Protein AF-A0A832N256-F1 (afdb_monomer_lite)

Structure (mmCIF, N/CA/C/O backbone):
data_AF-A0A832N256-F1
#
_entry.id   AF-A0A832N256-F1
#
loop_
_atom_site.group_PDB
_atom_site.id
_atom_site.type_symbol
_atom_site.label_atom_id
_atom_site.label_alt_id
_atom_site.label_comp_id
_atom_site.label_asym_id
_atom_site.label_entity_id
_atom_site.label_seq_id
_atom_site.pdbx_PDB_ins_code
_atom_site.Cartn_x
_atom_site.Cartn_y
_atom_site.Cartn_z
_atom_site.occupancy
_atom_site.B_iso_or_equiv
_atom_site.auth_seq_id
_atom_site.auth_comp_id
_atom_site.auth_asym_id
_atom_site.auth_atom_id
_atom_site.pdbx_PDB_model_num
ATOM 1 N N . LEU A 1 1 ? -4.367 -12.898 4.429 1.00 58.94 1 LEU A N 1
ATOM 2 C CA . LEU A 1 1 ? -5.117 -12.445 3.245 1.00 58.94 1 LEU A CA 1
ATOM 3 C C . LEU A 1 1 ? -6.438 -13.194 3.062 1.00 58.94 1 LEU A C 1
ATOM 5 O O . LEU A 1 1 ? -7.450 -12.625 3.429 1.00 58.94 1 LEU A O 1
ATOM 9 N N . ARG A 1 2 ? -6.464 -14.474 2.648 1.00 55.56 2 ARG A N 1
ATOM 10 C CA . ARG A 1 2 ? -7.731 -15.219 2.417 1.00 55.56 2 ARG A CA 1
ATOM 11 C C . ARG A 1 2 ? -8.714 -15.233 3.602 1.00 55.56 2 ARG A C 1
ATOM 13 O O . ARG A 1 2 ? -9.911 -15.069 3.404 1.00 55.56 2 ARG A O 1
ATOM 20 N N . GLY A 1 3 ? -8.218 -15.385 4.834 1.00 57.72 3 GLY A N 1
ATOM 21 C CA . GLY A 1 3 ? -9.061 -15.317 6.040 1.00 57.72 3 GLY A CA 1
ATOM 22 C C . GLY A 1 3 ? -9.591 -13.910 6.347 1.00 57.72 3 GLY A C 1
ATOM 23 O O . GLY A 1 3 ? -10.731 -13.764 6.777 1.00 57.72 3 GLY A O 1
ATOM 24 N N . ASP A 1 4 ? -8.798 -12.876 6.056 1.00 60.56 4 ASP A N 1
ATOM 25 C CA . ASP A 1 4 ? -9.188 -11.476 6.265 1.00 60.56 4 ASP A CA 1
ATOM 26 C C . ASP A 1 4 ? -10.190 -11.026 5.182 1.00 60.56 4 ASP A C 1
ATOM 28 O O . ASP A 1 4 ? -11.159 -10.337 5.480 1.00 60.56 4 ASP A O 1
ATOM 32 N N . MET A 1 5 ? -10.033 -11.502 3.942 1.00 63.38 5 MET A N 1
ATOM 33 C CA . MET A 1 5 ? -10.989 -11.283 2.850 1.00 63.38 5 MET A CA 1
ATOM 34 C C . MET A 1 5 ? -12.355 -11.908 3.146 1.00 63.38 5 MET A C 1
ATOM 36 O O . MET A 1 5 ? -13.379 -11.251 2.970 1.00 63.38 5 MET A O 1
ATOM 40 N N . ALA A 1 6 ? -12.380 -13.138 3.673 1.00 61.19 6 ALA A N 1
ATOM 41 C CA . ALA A 1 6 ? -13.617 -13.783 4.110 1.00 61.19 6 ALA A CA 1
ATOM 42 C C . ALA A 1 6 ? -14.296 -13.005 5.253 1.00 61.19 6 ALA A C 1
ATOM 44 O O . ALA A 1 6 ? -15.515 -12.830 5.242 1.00 61.19 6 ALA A O 1
ATOM 45 N N . ALA A 1 7 ? -13.511 -12.480 6.200 1.00 63.00 7 ALA A N 1
ATOM 46 C CA . ALA A 1 7 ? -14.014 -11.648 7.293 1.00 63.00 7 ALA A CA 1
ATOM 47 C C . ALA A 1 7 ? -14.559 -10.286 6.818 1.00 63.00 7 ALA A C 1
ATOM 49 O O . ALA A 1 7 ? -15.462 -9.739 7.451 1.00 63.00 7 ALA A O 1
ATOM 50 N N . LEU A 1 8 ? -14.045 -9.760 5.702 1.00 62.19 8 LEU A N 1
ATOM 51 C CA . LEU A 1 8 ? -14.457 -8.489 5.095 1.00 62.19 8 LEU A CA 1
ATOM 52 C C . LEU A 1 8 ? -15.470 -8.651 3.947 1.00 62.19 8 LEU A C 1
ATOM 54 O O . LEU A 1 8 ? -15.816 -7.666 3.302 1.00 62.19 8 LEU A O 1
ATOM 58 N N . ARG A 1 9 ? -15.960 -9.874 3.686 1.00 59.38 9 ARG A N 1
ATOM 59 C CA . ARG A 1 9 ? -16.857 -10.214 2.556 1.00 59.38 9 ARG A CA 1
ATOM 60 C C . ARG A 1 9 ? -16.300 -9.843 1.173 1.00 59.38 9 ARG A C 1
ATOM 62 O O . ARG A 1 9 ? -17.052 -9.722 0.207 1.00 59.38 9 ARG A O 1
ATOM 69 N N . ILE A 1 10 ? -14.985 -9.704 1.060 1.00 59.88 10 ILE A N 1
ATOM 70 C CA . ILE A 1 10 ? -14.308 -9.423 -0.203 1.00 59.88 10 ILE A CA 1
ATOM 71 C C . ILE A 1 10 ? -14.165 -10.754 -0.938 1.00 59.88 10 ILE A C 1
ATOM 73 O O . ILE A 1 10 ? -13.579 -11.705 -0.421 1.00 59.88 10 ILE A O 1
ATOM 77 N N . SER A 1 11 ? -14.734 -10.834 -2.137 1.00 53.34 11 SER A N 1
ATOM 78 C CA . SER A 1 11 ? -14.681 -12.023 -2.987 1.00 53.34 11 SER A CA 1
ATOM 79 C C . SER A 1 11 ? -13.925 -11.723 -4.274 1.00 53.34 11 SER A C 1
ATOM 81 O O . SER A 1 11 ? -13.943 -10.603 -4.785 1.00 53.34 11 SER A O 1
ATOM 83 N N . ARG A 1 12 ? -13.212 -12.735 -4.773 1.00 55.62 12 ARG A N 1
ATOM 84 C CA . ARG A 1 12 ? -12.383 -12.625 -5.972 1.00 55.62 12 ARG A CA 1
ATOM 85 C C . ARG A 1 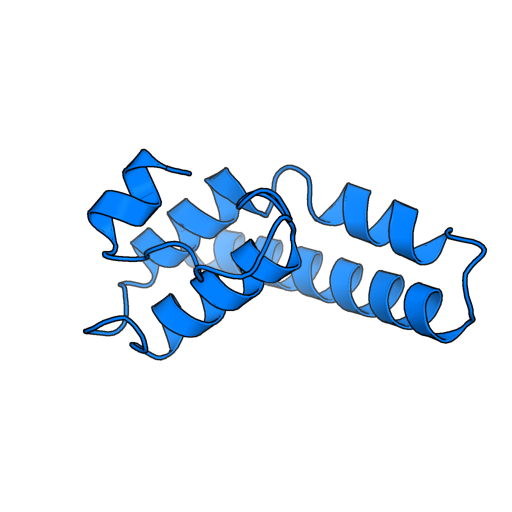12 ? -13.235 -12.236 -7.179 1.00 55.62 12 ARG A C 1
ATOM 87 O O . ARG A 1 12 ? -14.285 -12.833 -7.417 1.00 55.62 12 ARG A O 1
ATOM 94 N N . ALA A 1 13 ? -12.745 -11.298 -7.986 1.00 53.69 13 ALA A N 1
ATOM 95 C CA . ALA A 1 13 ? -13.330 -11.048 -9.295 1.00 53.69 13 ALA A CA 1
ATOM 96 C C . ALA A 1 13 ? -13.115 -12.288 -10.193 1.00 53.69 13 ALA A C 1
ATOM 98 O O . ALA A 1 13 ? -11.976 -12.743 -10.327 1.00 53.69 13 ALA A O 1
ATOM 99 N N . PRO A 1 14 ? -14.166 -12.841 -10.828 1.00 49.59 14 PRO A N 1
ATOM 100 C CA . PRO A 1 14 ? -14.092 -14.128 -11.529 1.00 49.59 14 PRO A CA 1
ATOM 101 C C . PRO A 1 14 ? -13.114 -14.163 -12.720 1.00 49.59 14 PRO A C 1
ATOM 103 O O . PRO A 1 14 ? -12.730 -15.248 -13.142 1.00 49.59 14 PRO A O 1
ATOM 106 N N . ASN A 1 15 ? -12.670 -13.004 -13.222 1.00 49.72 15 ASN A N 1
ATOM 107 C CA . ASN A 1 15 ? -11.811 -12.870 -14.407 1.00 49.72 15 ASN A CA 1
ATOM 108 C C . ASN A 1 15 ? -10.384 -12.355 -14.123 1.00 49.72 15 ASN A C 1
ATOM 110 O O . ASN A 1 15 ? -9.674 -12.013 -15.066 1.00 49.72 15 ASN A O 1
ATOM 114 N N . VAL A 1 16 ? -9.941 -12.281 -12.862 1.00 49.34 16 VAL A N 1
ATOM 115 C CA . VAL A 1 16 ? -8.580 -11.816 -12.525 1.00 49.34 16 VAL A CA 1
ATOM 116 C C . VAL A 1 16 ? -7.706 -13.006 -12.130 1.00 49.34 16 VAL A C 1
ATOM 118 O O . VAL A 1 16 ? -7.882 -13.599 -11.065 1.00 49.34 16 VAL A O 1
ATOM 121 N N . PHE A 1 17 ? -6.765 -13.363 -13.010 1.00 49.09 17 PHE A N 1
ATOM 122 C CA . PHE A 1 17 ? -5.800 -14.453 -12.805 1.00 49.09 17 PHE A CA 1
ATOM 123 C C . PHE A 1 17 ? -4.632 -14.077 -11.894 1.00 49.09 17 PHE A C 1
ATOM 125 O O . PHE A 1 17 ? -3.936 -14.972 -11.417 1.00 49.09 17 PHE A O 1
ATOM 132 N N . GLU A 1 18 ? -4.437 -12.789 -11.620 1.00 49.56 18 GLU A N 1
ATOM 133 C CA . GLU A 1 18 ? -3.408 -12.353 -10.687 1.00 49.56 18 GLU A CA 1
ATOM 134 C C . GLU A 1 18 ? -3.756 -12.796 -9.258 1.00 49.56 18 GLU A C 1
ATOM 136 O O . GLU A 1 18 ? -4.937 -12.822 -8.876 1.00 49.56 18 GLU A O 1
ATOM 141 N N . PRO A 1 19 ? -2.750 -13.224 -8.482 1.00 55.53 19 PRO A N 1
ATOM 142 C CA . PRO A 1 19 ? -2.955 -13.611 -7.101 1.00 55.53 19 PRO A CA 1
ATOM 143 C C . PRO A 1 19 ? -3.405 -12.393 -6.275 1.00 55.53 19 PRO A C 1
ATOM 145 O O . PRO A 1 19 ? -3.073 -11.245 -6.562 1.00 55.53 19 PRO A O 1
ATOM 148 N N . GLU A 1 20 ? -4.248 -12.645 -5.272 1.00 55.81 20 GLU A N 1
ATOM 149 C CA . GLU A 1 20 ? -4.905 -11.612 -4.450 1.00 55.81 20 GLU A CA 1
ATOM 150 C C . GLU A 1 20 ? -3.905 -10.744 -3.661 1.00 55.81 20 GLU A C 1
ATOM 152 O O . GLU A 1 20 ? -4.283 -9.712 -3.112 1.00 55.81 20 GLU A O 1
ATOM 157 N N . ASP A 1 21 ? -2.640 -11.165 -3.611 1.00 61.00 21 ASP A N 1
ATOM 158 C CA . ASP A 1 21 ? -1.495 -10.461 -3.039 1.00 61.00 21 ASP A CA 1
ATOM 159 C C . ASP A 1 21 ? -0.840 -9.461 -4.009 1.00 61.00 21 ASP A C 1
ATOM 161 O O . ASP A 1 21 ? 0.120 -8.799 -3.622 1.00 61.00 21 ASP A O 1
ATOM 165 N N . ASN A 1 22 ? -1.362 -9.280 -5.230 1.00 76.81 22 ASN A N 1
ATOM 166 C CA . ASN A 1 22 ? -0.922 -8.186 -6.091 1.00 76.81 22 ASN A CA 1
ATOM 167 C C . ASN A 1 22 ? -1.225 -6.835 -5.415 1.00 76.81 22 ASN A C 1
ATOM 169 O O . ASN A 1 22 ? -2.324 -6.607 -4.895 1.00 76.81 22 ASN A O 1
ATOM 173 N N . ILE A 1 23 ? -0.267 -5.908 -5.483 1.00 83.06 23 ILE A N 1
ATOM 174 C CA . ILE A 1 23 ? -0.349 -4.565 -4.907 1.00 83.06 23 ILE A CA 1
ATOM 175 C C . ILE A 1 23 ? -1.628 -3.840 -5.342 1.00 83.06 23 ILE A C 1
ATOM 177 O O . ILE A 1 23 ? -2.263 -3.178 -4.527 1.00 83.06 23 ILE A O 1
ATOM 181 N N . ALA A 1 24 ? -2.059 -4.017 -6.597 1.00 83.75 24 ALA A N 1
ATOM 182 C CA . ALA A 1 24 ? -3.260 -3.377 -7.125 1.00 83.75 24 ALA A CA 1
ATOM 183 C C . ALA A 1 24 ? -4.523 -3.863 -6.400 1.00 83.75 24 ALA A C 1
ATOM 185 O O . ALA A 1 24 ? -5.383 -3.062 -6.038 1.00 83.75 24 ALA A O 1
ATOM 186 N N . SER A 1 25 ? -4.602 -5.168 -6.124 1.00 83.88 25 SER A N 1
ATOM 187 C CA . SER A 1 25 ? -5.717 -5.754 -5.379 1.00 83.88 25 SER A CA 1
ATOM 188 C C . SER A 1 25 ? -5.728 -5.265 -3.933 1.00 83.88 25 SER A C 1
ATOM 190 O O . SER A 1 25 ? -6.784 -4.914 -3.417 1.00 83.88 25 SER A O 1
ATOM 192 N N . LEU A 1 26 ? -4.566 -5.179 -3.283 1.00 87.31 26 LEU A N 1
ATOM 193 C CA . LEU A 1 26 ? -4.476 -4.687 -1.906 1.00 87.31 26 LEU A CA 1
ATOM 194 C C . LEU A 1 26 ? -4.848 -3.207 -1.772 1.00 87.31 26 LEU A C 1
ATOM 196 O O . LEU A 1 26 ? -5.535 -2.838 -0.818 1.00 87.31 26 LEU A O 1
ATOM 200 N N . LEU A 1 27 ? -4.430 -2.369 -2.725 1.00 88.56 27 LEU A N 1
ATOM 201 C CA . LEU A 1 27 ? -4.798 -0.954 -2.757 1.00 88.56 27 LEU A CA 1
ATOM 202 C C . LEU A 1 27 ? -6.299 -0.768 -3.022 1.00 88.56 27 LEU A C 1
ATOM 204 O O . LEU A 1 27 ? -6.933 0.046 -2.354 1.00 88.56 27 LEU A O 1
ATOM 208 N N . GLU A 1 28 ? -6.896 -1.567 -3.910 1.00 87.31 28 GLU A N 1
ATOM 209 C CA . GLU A 1 28 ? -8.348 -1.556 -4.139 1.00 87.31 28 GLU A CA 1
ATOM 210 C C . GLU A 1 28 ? -9.121 -2.019 -2.893 1.00 87.31 28 GLU A C 1
ATOM 212 O O . GLU A 1 28 ? -10.137 -1.425 -2.527 1.00 87.31 28 GLU A O 1
ATOM 217 N N . MET A 1 29 ? -8.631 -3.046 -2.189 1.00 87.75 29 MET A N 1
ATOM 218 C CA . MET A 1 29 ? -9.231 -3.485 -0.926 1.00 87.75 29 MET A CA 1
ATOM 219 C C . MET A 1 29 ? -9.174 -2.378 0.133 1.00 87.75 29 MET A C 1
ATOM 221 O O . MET A 1 29 ? -10.184 -2.121 0.785 1.00 87.75 29 MET A O 1
ATOM 225 N N . MET A 1 30 ? -8.039 -1.685 0.275 1.00 89.31 30 MET A N 1
ATOM 226 C CA . MET A 1 30 ? -7.914 -0.511 1.151 1.00 89.31 30 MET A CA 1
ATOM 227 C C . MET A 1 30 ? -8.909 0.585 0.780 1.00 89.31 30 MET A C 1
ATOM 229 O O . MET A 1 30 ? -9.654 1.048 1.642 1.00 89.31 30 MET A O 1
ATOM 233 N N . ALA A 1 31 ? -8.982 0.952 -0.501 1.00 89.25 31 ALA A N 1
ATOM 234 C CA . ALA A 1 31 ? -9.919 1.959 -0.981 1.00 89.25 31 ALA A CA 1
ATOM 235 C C . ALA A 1 31 ? -11.373 1.572 -0.668 1.00 89.25 31 ALA A C 1
ATOM 237 O O . ALA A 1 31 ? -12.147 2.394 -0.173 1.00 89.25 31 ALA A O 1
ATOM 238 N N . GLY A 1 32 ? -11.745 0.308 -0.883 1.00 88.62 32 GLY A N 1
ATOM 239 C CA . GLY A 1 32 ? -13.079 -0.191 -0.562 1.00 88.62 32 GLY A CA 1
ATOM 240 C C . GLY A 1 32 ? -13.378 -0.240 0.941 1.00 88.62 32 GLY A C 1
ATOM 241 O O . GLY A 1 32 ? -14.507 0.044 1.337 1.00 88.62 32 GLY A O 1
ATOM 242 N N . MET A 1 33 ? -12.386 -0.531 1.788 1.00 88.88 33 MET A N 1
ATOM 243 C CA . MET A 1 33 ? -12.527 -0.471 3.251 1.00 88.88 33 MET A CA 1
ATOM 244 C C . MET A 1 33 ? -12.717 0.960 3.764 1.00 88.88 33 MET A C 1
ATOM 246 O O . MET A 1 33 ? -13.536 1.175 4.656 1.00 88.88 33 MET A O 1
ATOM 250 N N . ILE A 1 34 ? -11.992 1.926 3.192 1.00 88.75 34 ILE A N 1
ATOM 251 C CA . ILE A 1 34 ? -12.080 3.350 3.549 1.00 88.75 34 ILE A CA 1
ATOM 252 C C . ILE A 1 34 ? -13.428 3.935 3.118 1.00 88.75 34 ILE A C 1
ATOM 254 O O . ILE A 1 34 ? -14.081 4.639 3.883 1.00 88.75 34 ILE A O 1
ATOM 258 N N . THR A 1 35 ? -13.857 3.634 1.892 1.00 90.31 35 THR A N 1
ATOM 259 C CA . THR A 1 35 ? -15.073 4.208 1.292 1.00 90.31 35 THR A CA 1
ATOM 260 C C . THR A 1 35 ? -16.363 3.481 1.677 1.00 90.31 35 THR A C 1
ATOM 262 O O . THR A 1 35 ? -17.445 3.977 1.374 1.00 90.31 35 THR A O 1
ATOM 265 N N . GLY A 1 36 ? -16.276 2.310 2.320 1.00 87.00 36 GLY A N 1
ATOM 266 C CA . GLY A 1 36 ? -17.440 1.467 2.613 1.00 87.00 36 GLY A CA 1
ATOM 267 C C . GLY A 1 36 ? -17.981 0.722 1.387 1.00 87.00 36 GLY A C 1
ATOM 268 O O . GLY A 1 36 ? -19.119 0.272 1.372 1.00 87.00 36 GLY A O 1
ATOM 269 N N . ARG A 1 37 ? -17.189 0.530 0.326 1.00 84.62 37 ARG A N 1
ATOM 270 C CA . ARG A 1 37 ? -17.656 -0.172 -0.887 1.00 84.62 37 ARG A CA 1
ATOM 271 C C . ARG A 1 37 ? -18.084 -1.626 -0.624 1.00 84.62 37 ARG A C 1
ATOM 273 O O . ARG A 1 37 ? -18.890 -2.172 -1.372 1.00 84.62 37 ARG A O 1
ATOM 280 N N . PHE A 1 38 ? -17.560 -2.252 0.431 1.00 76.81 38 PHE A N 1
ATOM 281 C CA . PHE A 1 38 ? -17.879 -3.630 0.828 1.00 76.81 38 PHE A CA 1
ATOM 282 C C . PHE A 1 38 ? -18.932 -3.731 1.950 1.00 76.81 38 PHE A C 1
ATOM 284 O O . PHE A 1 38 ? -19.170 -4.822 2.471 1.00 76.81 38 PHE A O 1
ATOM 291 N N . GLY A 1 39 ? -19.567 -2.619 2.340 1.00 82.38 39 GLY A N 1
ATOM 292 C CA . GLY A 1 39 ? -20.530 -2.568 3.441 1.00 82.38 39 GLY A CA 1
ATOM 293 C C . GLY A 1 39 ? -20.471 -1.236 4.183 1.00 82.38 39 GLY A C 1
ATOM 294 O O . GLY A 1 39 ? -20.625 -0.184 3.584 1.00 82.38 39 GLY A O 1
ATOM 295 N N . GLU A 1 40 ? -20.245 -1.273 5.492 1.00 83.25 40 GLU A N 1
ATOM 296 C CA . GLU A 1 40 ? -19.944 -0.055 6.253 1.00 83.25 40 GLU A CA 1
ATOM 297 C C . GLU A 1 40 ? -18.445 0.275 6.162 1.00 83.25 40 GLU A C 1
ATOM 299 O O . GLU A 1 40 ? -17.630 -0.654 6.063 1.00 83.25 40 GLU A O 1
ATOM 304 N N . PRO A 1 41 ? -18.053 1.563 6.225 1.00 89.19 41 PRO A N 1
ATOM 305 C CA . PRO A 1 41 ? -16.653 1.950 6.354 1.00 89.19 41 PRO A CA 1
ATOM 306 C C . PRO A 1 41 ? -15.982 1.210 7.516 1.00 89.19 41 PRO A C 1
ATOM 308 O O . PRO A 1 41 ? -16.481 1.178 8.644 1.00 89.19 41 PRO A O 1
ATOM 311 N N . VAL A 1 42 ? -14.836 0.591 7.238 1.00 89.81 42 VAL A N 1
ATOM 312 C CA . VAL A 1 42 ? -14.084 -0.167 8.243 1.00 89.81 42 VAL A CA 1
ATOM 313 C C . VAL A 1 42 ? -13.454 0.810 9.236 1.00 89.81 42 VAL A C 1
ATOM 315 O O . VAL A 1 42 ? -13.018 1.889 8.849 1.00 89.81 42 VAL A O 1
ATOM 318 N N . SER A 1 43 ? -13.376 0.454 10.522 1.00 89.75 43 SER A N 1
ATOM 319 C CA . SER A 1 43 ? -12.747 1.325 11.522 1.00 89.75 43 SER A CA 1
ATOM 320 C C . SER A 1 43 ? -11.275 1.594 11.197 1.00 89.75 43 SER A C 1
ATOM 322 O O . SER A 1 43 ? -10.569 0.705 10.715 1.00 89.75 43 SER A O 1
ATOM 324 N N . LEU A 1 44 ? -10.789 2.796 11.530 1.00 87.38 44 LEU A N 1
ATOM 325 C CA . LEU A 1 44 ? -9.387 3.183 11.315 1.00 87.38 44 LEU A CA 1
ATOM 326 C C . LEU A 1 44 ? -8.409 2.152 11.887 1.00 87.38 44 LEU A C 1
ATOM 328 O O . LEU A 1 44 ? -7.462 1.772 11.216 1.00 87.38 44 LEU A O 1
ATOM 332 N N . GLN A 1 45 ? -8.688 1.611 13.076 1.00 88.19 45 GLN A N 1
ATOM 333 C CA . GLN A 1 45 ? -7.844 0.590 13.699 1.00 88.19 45 GLN A CA 1
ATOM 334 C C . GLN A 1 45 ? -7.679 -0.664 12.824 1.00 88.19 45 GLN A C 1
ATOM 336 O O . GLN A 1 45 ? -6.564 -1.148 12.647 1.00 88.19 45 GLN A O 1
ATOM 341 N N . ARG A 1 46 ? -8.764 -1.157 12.213 1.00 86.75 46 ARG A N 1
ATOM 342 C CA . ARG A 1 46 ? -8.694 -2.315 11.311 1.00 86.75 46 ARG A CA 1
ATOM 343 C C . ARG A 1 46 ? -8.060 -1.984 9.962 1.00 86.75 46 ARG A C 1
ATOM 345 O O . ARG A 1 46 ? -7.401 -2.849 9.389 1.00 86.75 46 ARG A O 1
ATOM 352 N N . GLN A 1 47 ? -8.229 -0.758 9.464 1.00 89.06 47 GLN A N 1
ATOM 353 C CA . GLN A 1 47 ? -7.511 -0.292 8.272 1.00 89.06 47 GLN A CA 1
ATOM 354 C C . GLN A 1 47 ? -5.994 -0.288 8.527 1.00 89.06 47 GLN A C 1
ATOM 356 O O . GLN A 1 47 ? -5.240 -0.856 7.738 1.00 89.06 47 GLN A O 1
ATOM 361 N N . THR A 1 48 ? -5.557 0.243 9.676 1.00 88.44 48 THR A N 1
ATOM 362 C CA . THR A 1 48 ? -4.153 0.240 10.117 1.00 88.44 48 THR A CA 1
ATOM 363 C C . THR A 1 48 ? -3.592 -1.177 10.237 1.00 88.44 48 THR A C 1
ATOM 365 O O . THR A 1 48 ? -2.496 -1.460 9.751 1.00 88.44 48 THR A O 1
ATOM 368 N N . GLU A 1 49 ? -4.334 -2.094 10.867 1.00 89.19 49 GLU A N 1
ATOM 369 C CA . GLU A 1 49 ? -3.938 -3.503 10.990 1.00 89.19 49 GLU A CA 1
ATOM 370 C C . GLU A 1 49 ? -3.772 -4.167 9.619 1.00 89.19 49 GLU A C 1
ATOM 372 O O . GLU A 1 49 ? -2.780 -4.860 9.387 1.00 89.19 49 GLU A O 1
ATOM 377 N N . PHE A 1 50 ? -4.709 -3.939 8.694 1.00 88.38 50 PHE A N 1
ATOM 378 C CA . PHE A 1 50 ? -4.622 -4.476 7.338 1.00 88.38 50 PHE A CA 1
ATOM 379 C C . PHE A 1 50 ? -3.405 -3.924 6.592 1.00 88.38 50 PHE A C 1
ATOM 381 O O . PHE A 1 50 ? -2.639 -4.702 6.020 1.00 88.38 50 PHE A O 1
ATOM 388 N N . PHE A 1 51 ? -3.199 -2.606 6.630 1.00 89.12 51 PHE A N 1
ATOM 389 C CA . PHE A 1 51 ? -2.076 -1.949 5.969 1.00 89.12 51 PHE A CA 1
ATOM 390 C C . PHE A 1 51 ? -0.733 -2.476 6.486 1.00 89.12 51 PHE A C 1
ATOM 392 O O . PHE A 1 51 ? 0.108 -2.909 5.698 1.00 89.12 51 PHE A O 1
ATOM 399 N N . ASN A 1 52 ? -0.554 -2.526 7.808 1.00 87.94 52 ASN A N 1
ATOM 400 C CA . ASN A 1 52 ? 0.687 -2.996 8.425 1.00 87.94 52 ASN A CA 1
ATOM 401 C C . ASN A 1 52 ? 0.954 -4.483 8.177 1.00 87.94 52 ASN A C 1
ATOM 403 O O . ASN A 1 52 ? 2.109 -4.894 8.083 1.00 87.94 52 ASN A O 1
ATOM 407 N N . LYS A 1 53 ? -0.100 -5.294 8.067 1.00 87.12 53 LYS A N 1
ATOM 408 C CA . LYS A 1 53 ? 0.017 -6.741 7.869 1.00 87.12 53 LYS A CA 1
ATOM 409 C C . LYS A 1 53 ? 0.241 -7.124 6.409 1.00 87.12 53 LYS A C 1
ATOM 411 O O . LYS A 1 53 ? 0.999 -8.054 6.150 1.00 87.12 53 LYS A O 1
ATOM 416 N N . HIS A 1 54 ? -0.422 -6.445 5.472 1.00 86.75 54 HIS A N 1
ATOM 417 C CA . HIS A 1 54 ? -0.492 -6.895 4.077 1.00 86.75 54 HIS A CA 1
ATOM 418 C C . HIS A 1 54 ? 0.183 -5.968 3.073 1.00 86.75 54 HIS A C 1
ATOM 420 O O . HIS A 1 54 ? 0.515 -6.453 2.001 1.00 86.75 54 HIS A O 1
ATOM 426 N N . ILE A 1 55 ? 0.416 -4.688 3.386 1.00 88.12 55 ILE A N 1
ATOM 427 C CA . ILE A 1 55 ? 0.964 -3.706 2.429 1.00 88.12 55 ILE A CA 1
ATOM 428 C C . ILE A 1 55 ? 2.350 -3.225 2.867 1.00 88.12 55 ILE A C 1
ATOM 430 O O . ILE A 1 55 ? 3.331 -3.391 2.142 1.00 88.12 55 ILE A O 1
ATOM 434 N N . ALA A 1 56 ? 2.460 -2.675 4.077 1.00 87.81 56 ALA A N 1
ATOM 435 C CA . ALA A 1 56 ? 3.684 -2.055 4.584 1.00 87.81 56 ALA A CA 1
ATOM 436 C C . ALA A 1 56 ? 4.961 -2.926 4.519 1.00 87.81 56 ALA A C 1
ATOM 438 O O . ALA A 1 56 ? 6.026 -2.350 4.268 1.00 87.81 56 ALA A O 1
ATOM 439 N N . PRO A 1 57 ? 4.918 -4.264 4.724 1.00 88.75 57 PRO A N 1
ATOM 440 C CA . PRO A 1 57 ? 6.132 -5.080 4.769 1.00 88.75 57 PRO A CA 1
ATOM 441 C C . PRO A 1 57 ? 6.894 -5.169 3.443 1.00 88.75 57 PRO A C 1
ATOM 443 O O . PRO A 1 57 ? 8.105 -5.360 3.462 1.00 88.75 57 PRO A O 1
ATOM 446 N N . TRP A 1 58 ? 6.210 -5.050 2.303 1.00 87.81 58 TRP A N 1
ATOM 447 C CA . TRP A 1 58 ? 6.810 -5.341 0.996 1.00 87.81 58 TRP A CA 1
ATOM 448 C C . TRP A 1 58 ? 6.500 -4.302 -0.087 1.00 87.81 58 TRP A C 1
ATOM 450 O O . TRP A 1 58 ? 7.258 -4.201 -1.050 1.00 87.81 58 TRP A O 1
ATOM 460 N N . ALA A 1 59 ? 5.459 -3.478 0.077 1.00 88.25 59 ALA A N 1
ATOM 461 C CA . ALA A 1 59 ? 5.100 -2.448 -0.898 1.00 88.25 59 ALA A CA 1
ATOM 462 C C . ALA A 1 59 ? 6.243 -1.463 -1.235 1.00 88.25 59 ALA A C 1
ATOM 464 O O . ALA A 1 59 ? 6.397 -1.150 -2.415 1.00 88.25 59 ALA A O 1
ATOM 465 N N . PRO A 1 60 ? 7.100 -1.011 -0.289 1.00 87.94 60 PRO A N 1
ATOM 466 C CA . PRO A 1 60 ? 8.235 -0.149 -0.639 1.00 87.94 60 PRO A CA 1
ATOM 467 C C . PRO A 1 60 ? 9.239 -0.820 -1.585 1.00 87.94 60 PRO A C 1
ATOM 469 O O . PRO A 1 60 ? 9.773 -0.165 -2.480 1.00 87.94 60 PRO A O 1
ATOM 472 N N . HIS A 1 61 ? 9.485 -2.122 -1.405 1.00 86.75 61 HIS A N 1
ATOM 473 C CA . HIS A 1 61 ? 10.373 -2.891 -2.278 1.00 86.75 61 HIS A CA 1
ATOM 474 C C . HIS A 1 61 ? 9.756 -3.051 -3.665 1.00 86.75 61 HIS A C 1
ATOM 476 O O . HIS A 1 61 ? 10.408 -2.727 -4.649 1.00 86.75 61 HIS A O 1
ATOM 482 N N . PHE A 1 62 ? 8.468 -3.402 -3.738 1.00 86.88 62 PHE A N 1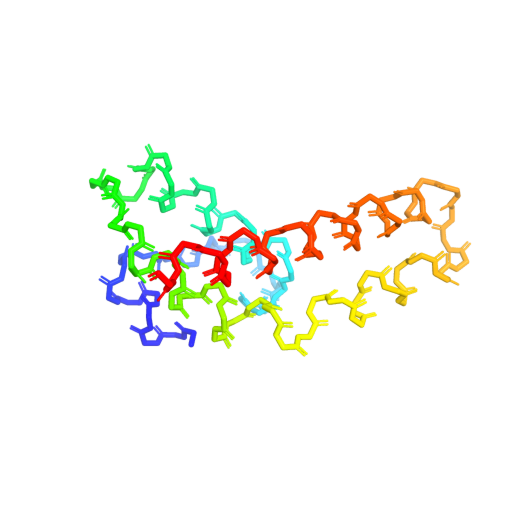
ATOM 483 C CA . PHE A 1 62 ? 7.742 -3.474 -5.005 1.00 86.88 62 PHE A CA 1
ATOM 484 C C . PHE A 1 62 ? 7.799 -2.156 -5.791 1.00 86.88 62 PHE A C 1
ATOM 486 O O . PHE A 1 62 ? 8.094 -2.164 -6.981 1.00 86.88 62 PHE A O 1
ATOM 493 N N . PHE A 1 63 ? 7.540 -1.017 -5.141 1.00 87.69 63 PHE A N 1
ATOM 494 C CA . PHE A 1 63 ? 7.576 0.278 -5.824 1.00 87.69 63 PHE A CA 1
ATOM 495 C C . PHE A 1 63 ? 8.992 0.706 -6.220 1.00 87.69 63 PHE A C 1
ATOM 497 O O . PHE A 1 63 ? 9.144 1.365 -7.243 1.00 87.69 63 PHE A O 1
ATOM 504 N N . THR A 1 64 ? 10.018 0.289 -5.471 1.00 86.62 64 THR A N 1
ATOM 505 C CA . THR A 1 64 ? 11.425 0.486 -5.862 1.00 86.62 64 THR A CA 1
ATOM 506 C C . THR A 1 64 ? 11.777 -0.342 -7.102 1.00 86.62 64 THR A C 1
ATOM 508 O O . THR A 1 64 ? 12.409 0.168 -8.023 1.00 86.62 64 THR A O 1
ATOM 511 N N . ASP A 1 65 ? 11.324 -1.595 -7.168 1.00 85.56 65 ASP A N 1
ATOM 512 C CA . ASP A 1 65 ? 11.543 -2.456 -8.334 1.00 85.56 65 ASP A CA 1
ATOM 513 C C . ASP A 1 65 ? 10.763 -1.947 -9.558 1.00 85.56 65 ASP A C 1
ATOM 515 O O . ASP A 1 65 ? 11.274 -1.969 -10.677 1.00 85.56 65 ASP A O 1
ATOM 519 N N . LEU A 1 66 ? 9.549 -1.425 -9.346 1.00 83.19 66 LEU A N 1
ATOM 520 C CA . LEU A 1 66 ? 8.733 -0.799 -10.389 1.00 83.19 66 LEU A CA 1
ATOM 521 C C . LEU A 1 66 ? 9.356 0.507 -10.903 1.00 83.19 66 LEU A C 1
ATOM 523 O O . LEU A 1 66 ? 9.280 0.791 -12.097 1.00 83.19 66 LEU A O 1
ATOM 527 N N . GLU A 1 67 ? 9.987 1.284 -10.018 1.00 83.12 67 GLU A N 1
ATOM 528 C CA . GLU A 1 67 ? 10.740 2.490 -10.375 1.00 83.12 67 GLU A CA 1
ATOM 529 C C . GLU A 1 67 ? 11.939 2.158 -11.283 1.00 83.12 67 GLU A C 1
ATOM 531 O O . GLU A 1 67 ? 12.220 2.892 -12.229 1.00 83.12 67 GLU A O 1
ATOM 536 N N . GLY A 1 68 ? 12.614 1.030 -11.025 1.00 78.94 68 GLY A N 1
ATOM 537 C CA . GLY A 1 68 ? 13.771 0.553 -11.789 1.00 78.94 68 GLY A CA 1
ATOM 538 C C . GLY A 1 68 ? 13.449 -0.294 -13.027 1.00 78.94 68 GLY A C 1
ATOM 539 O O . GLY A 1 68 ? 14.369 -0.672 -13.753 1.00 78.94 68 GLY A O 1
ATOM 540 N N . ALA A 1 69 ? 12.179 -0.618 -13.283 1.00 75.38 69 ALA A N 1
ATOM 541 C CA . ALA A 1 69 ? 11.792 -1.460 -14.410 1.00 75.38 69 ALA A CA 1
ATOM 542 C C . ALA A 1 69 ? 11.966 -0.725 -15.755 1.00 75.38 69 ALA A C 1
ATOM 544 O O . ALA A 1 69 ? 11.417 0.354 -15.967 1.00 75.38 69 ALA A O 1
ATOM 545 N N . GLU A 1 70 ? 12.667 -1.346 -16.714 1.00 57.81 70 GLU A N 1
ATOM 546 C CA . GLU A 1 70 ? 12.935 -0.793 -18.061 1.00 57.81 70 GLU A CA 1
ATOM 547 C C . GLU A 1 70 ? 11.673 -0.560 -18.919 1.00 57.81 70 GLU A C 1
ATOM 549 O O . GLU A 1 70 ? 11.731 0.035 -20.000 1.00 57.81 70 GLU A O 1
ATOM 554 N N . SER A 1 71 ? 10.505 -1.011 -18.462 1.00 57.09 71 SER A N 1
ATOM 555 C CA . SER A 1 71 ? 9.237 -0.813 -19.152 1.00 57.09 71 SER A CA 1
ATOM 556 C C . SER A 1 71 ? 8.718 0.614 -18.947 1.00 57.09 71 SER A C 1
ATOM 558 O O . SER A 1 71 ? 7.950 0.855 -18.029 1.00 57.09 71 SER A O 1
ATOM 560 N N . SER A 1 72 ? 9.056 1.534 -19.857 1.00 57.12 72 SER A N 1
ATOM 561 C CA . SER A 1 72 ? 8.425 2.860 -20.026 1.00 57.12 72 SER A CA 1
ATOM 562 C C . SER 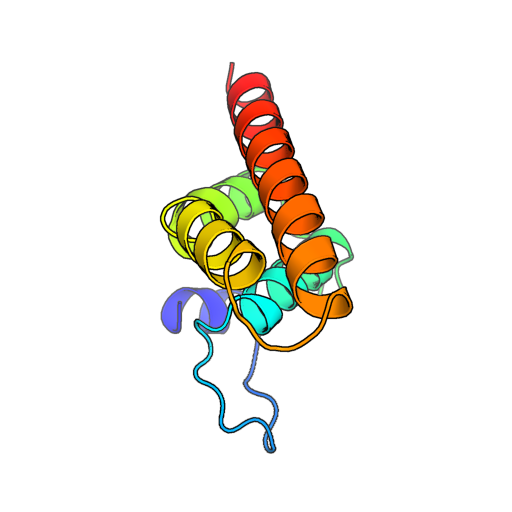A 1 72 ? 8.550 3.847 -18.847 1.00 57.12 72 SER A C 1
ATOM 564 O O . SER A 1 72 ? 8.239 3.553 -17.697 1.00 57.12 72 SER A O 1
ATOM 566 N N . VAL A 1 73 ? 8.874 5.108 -19.169 1.00 69.00 73 VAL A N 1
ATOM 567 C CA . VAL A 1 73 ? 8.892 6.274 -18.251 1.00 69.00 73 VAL A CA 1
ATOM 568 C C . VAL A 1 73 ? 7.630 6.366 -17.372 1.00 69.00 73 VAL A C 1
ATOM 570 O O . VAL A 1 73 ? 7.665 6.892 -16.257 1.00 69.00 73 VAL A O 1
ATOM 573 N N . PHE A 1 74 ? 6.513 5.827 -17.866 1.00 77.25 74 PHE A N 1
ATOM 574 C CA . PHE A 1 74 ? 5.253 5.749 -17.141 1.00 77.25 74 PHE A CA 1
ATOM 575 C C . PHE A 1 74 ? 5.354 4.930 -15.845 1.00 77.25 74 PHE A C 1
ATOM 577 O O . PHE A 1 74 ? 4.997 5.444 -14.786 1.00 77.25 74 PHE A O 1
ATOM 584 N N . TYR A 1 75 ? 5.862 3.693 -15.890 1.00 77.19 75 TYR A N 1
ATOM 585 C CA . TYR A 1 75 ? 5.908 2.837 -14.698 1.00 77.19 75 TYR A CA 1
ATOM 586 C C . TYR A 1 75 ? 6.977 3.285 -13.704 1.00 77.19 75 TYR A C 1
ATOM 588 O O . TYR A 1 75 ? 6.731 3.214 -12.504 1.00 77.19 75 TYR A O 1
ATOM 596 N N . ALA A 1 76 ? 8.07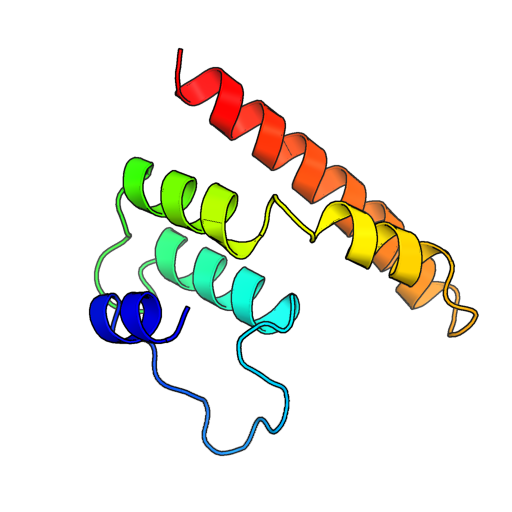4 3.876 -14.187 1.00 82.81 76 ALA A N 1
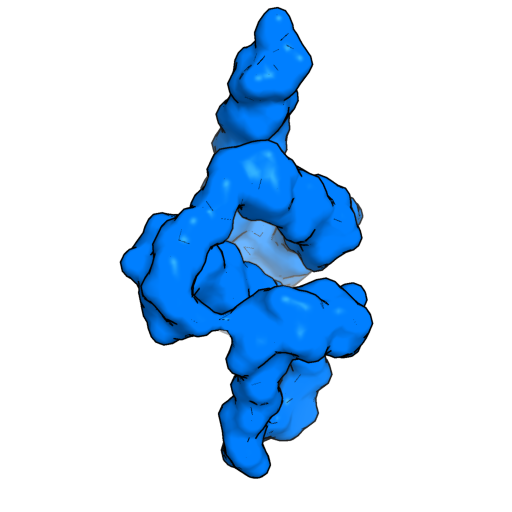ATOM 597 C CA . ALA A 1 76 ? 9.065 4.509 -13.321 1.00 82.81 76 ALA A CA 1
ATOM 598 C C . ALA A 1 76 ? 8.437 5.623 -12.457 1.00 82.81 76 ALA A C 1
ATOM 600 O O . ALA A 1 76 ? 8.623 5.682 -11.242 1.00 82.81 76 ALA A O 1
ATOM 601 N N . SER A 1 77 ? 7.606 6.466 -13.081 1.00 84.62 77 SER A N 1
ATOM 602 C CA . SER A 1 77 ? 6.905 7.562 -12.399 1.00 84.62 77 SER A CA 1
ATOM 603 C C . SER A 1 77 ? 5.843 7.052 -11.414 1.00 84.62 77 SER A C 1
ATOM 605 O O . SER A 1 77 ? 5.674 7.618 -10.333 1.00 84.62 77 SER A O 1
ATOM 607 N N . VAL A 1 78 ? 5.145 5.962 -11.757 1.00 86.38 78 VAL A N 1
ATOM 608 C CA . VAL A 1 78 ? 4.199 5.281 -10.853 1.00 86.38 78 VAL A CA 1
ATOM 609 C C . VAL A 1 78 ? 4.928 4.644 -9.666 1.00 86.38 78 VAL A C 1
ATOM 611 O O . VAL A 1 78 ? 4.436 4.733 -8.544 1.00 86.38 78 VAL A O 1
ATOM 614 N N . GLY A 1 79 ? 6.107 4.056 -9.890 1.00 85.94 79 GLY A N 1
ATOM 615 C CA . GLY A 1 79 ? 6.991 3.524 -8.852 1.00 85.94 79 GLY A CA 1
ATOM 616 C C . GLY A 1 79 ? 7.368 4.587 -7.825 1.00 85.94 79 GLY A C 1
ATOM 617 O O . GLY A 1 79 ? 7.075 4.436 -6.639 1.00 85.94 79 GLY A O 1
ATOM 618 N N . ALA A 1 80 ? 7.903 5.717 -8.291 1.00 87.25 80 ALA A N 1
ATOM 619 C CA . ALA A 1 80 ? 8.276 6.835 -7.427 1.00 87.25 80 ALA A CA 1
ATOM 620 C C . ALA A 1 80 ? 7.082 7.387 -6.620 1.00 87.25 80 ALA A C 1
ATOM 622 O O . ALA A 1 80 ? 7.183 7.585 -5.406 1.00 87.25 80 ALA A O 1
ATOM 623 N N . ALA A 1 81 ? 5.928 7.592 -7.268 1.00 88.38 81 ALA A N 1
ATOM 624 C CA . ALA A 1 81 ? 4.719 8.075 -6.600 1.00 88.38 81 ALA A CA 1
ATOM 625 C C . ALA A 1 81 ? 4.194 7.077 -5.553 1.00 88.38 81 ALA A C 1
ATOM 627 O O . ALA A 1 81 ? 3.860 7.466 -4.434 1.00 88.38 81 ALA A O 1
ATOM 628 N N . GLY A 1 82 ? 4.151 5.788 -5.898 1.00 88.81 82 GLY A N 1
ATOM 629 C CA . GLY A 1 82 ? 3.701 4.732 -4.998 1.00 88.81 82 GLY A CA 1
ATOM 630 C C . GLY A 1 82 ? 4.618 4.559 -3.790 1.00 88.81 82 GLY A C 1
ATOM 631 O O . GLY A 1 82 ? 4.136 4.424 -2.668 1.00 88.81 82 GLY A O 1
ATOM 632 N N . LYS A 1 83 ? 5.937 4.654 -3.982 1.00 89.06 83 LYS A N 1
ATOM 633 C CA . LYS A 1 83 ? 6.912 4.619 -2.887 1.00 89.06 83 LYS A CA 1
ATOM 634 C C . LYS A 1 83 ? 6.677 5.752 -1.888 1.00 89.06 83 LYS A C 1
ATOM 636 O O . LYS A 1 83 ? 6.526 5.483 -0.697 1.00 89.06 83 LYS A O 1
ATOM 641 N N . ALA A 1 84 ? 6.583 6.990 -2.377 1.00 91.06 84 ALA A N 1
ATOM 642 C CA . ALA A 1 84 ? 6.323 8.153 -1.533 1.00 91.06 84 ALA A CA 1
ATOM 643 C C . ALA A 1 84 ? 4.984 8.026 -0.787 1.00 91.06 84 ALA A C 1
ATOM 645 O O . ALA A 1 84 ? 4.909 8.310 0.406 1.00 91.06 84 ALA A O 1
ATOM 646 N N . PHE A 1 85 ? 3.941 7.538 -1.466 1.00 90.69 85 PHE A N 1
ATOM 647 C CA . PHE A 1 85 ? 2.638 7.294 -0.852 1.00 90.69 85 PHE A CA 1
ATOM 648 C C . PHE A 1 85 ? 2.727 6.307 0.320 1.00 90.69 85 PHE A C 1
ATOM 650 O O . PHE A 1 85 ? 2.261 6.608 1.416 1.00 90.69 85 PHE A O 1
ATOM 657 N N . ILE A 1 86 ? 3.376 5.154 0.129 1.00 90.94 86 ILE A N 1
ATOM 658 C CA . ILE A 1 86 ? 3.513 4.148 1.191 1.00 90.94 86 ILE A CA 1
ATOM 659 C C . ILE A 1 86 ? 4.325 4.679 2.377 1.00 90.94 86 ILE A C 1
ATOM 661 O O . ILE A 1 86 ? 3.993 4.369 3.520 1.00 90.94 86 ILE A O 1
ATOM 665 N N . GLU A 1 87 ? 5.373 5.467 2.140 1.00 89.38 87 GLU A N 1
ATOM 666 C CA . GLU A 1 87 ? 6.153 6.089 3.217 1.00 89.38 87 GLU A CA 1
ATOM 667 C C . GLU A 1 87 ? 5.308 7.067 4.046 1.00 89.38 87 GLU A C 1
ATOM 669 O O . GLU A 1 87 ? 5.344 7.008 5.277 1.00 89.38 87 GLU A O 1
ATOM 674 N N . ILE A 1 88 ? 4.496 7.901 3.387 1.00 90.69 88 ILE A N 1
ATOM 675 C CA . ILE A 1 88 ? 3.581 8.838 4.053 1.00 90.69 88 ILE A CA 1
ATOM 676 C C . ILE A 1 88 ? 2.547 8.085 4.893 1.00 90.69 88 ILE A C 1
ATOM 678 O O . ILE A 1 88 ? 2.372 8.406 6.066 1.00 90.69 88 ILE A O 1
ATOM 682 N N . GLU A 1 89 ? 1.892 7.068 4.330 1.00 88.88 89 GLU A N 1
ATOM 683 C CA . GLU A 1 89 ? 0.879 6.281 5.045 1.00 88.88 89 GLU A CA 1
ATOM 684 C C . GLU A 1 89 ? 1.479 5.561 6.260 1.00 88.88 89 GLU A C 1
ATOM 686 O O . GLU A 1 89 ? 0.906 5.569 7.350 1.00 88.88 89 GLU A O 1
ATOM 691 N N . ARG A 1 90 ? 2.683 4.990 6.120 1.00 86.94 90 ARG A N 1
ATOM 692 C CA . ARG A 1 90 ? 3.404 4.372 7.245 1.00 86.94 90 ARG A CA 1
ATOM 693 C C . ARG A 1 90 ? 3.662 5.364 8.373 1.00 86.94 90 ARG A C 1
ATOM 695 O O . ARG A 1 90 ? 3.500 5.004 9.539 1.00 86.94 90 ARG A O 1
ATOM 702 N N . GLU A 1 91 ? 4.066 6.584 8.040 1.00 87.69 91 GLU A N 1
ATOM 703 C CA . GLU A 1 91 ? 4.303 7.628 9.033 1.00 87.69 91 GLU A CA 1
ATOM 704 C C . GLU A 1 91 ? 2.993 8.104 9.674 1.00 87.69 91 GLU A C 1
ATOM 706 O O . GLU A 1 91 ? 2.905 8.197 10.897 1.00 87.69 91 GLU A O 1
ATOM 711 N N . ALA A 1 92 ? 1.942 8.307 8.879 1.00 85.75 92 ALA A N 1
ATOM 712 C CA . ALA A 1 92 ? 0.623 8.703 9.362 1.00 85.75 92 ALA A CA 1
ATOM 713 C C . ALA A 1 92 ? 0.041 7.676 10.349 1.00 85.75 92 ALA A C 1
ATOM 715 O O . ALA A 1 92 ? -0.405 8.039 11.441 1.00 85.75 92 ALA A O 1
ATOM 716 N N . PHE A 1 93 ? 0.113 6.382 10.021 1.00 82.50 93 PHE A N 1
ATOM 717 C CA . PHE A 1 93 ? -0.337 5.318 10.919 1.00 82.50 93 PHE A CA 1
ATOM 718 C C . PHE A 1 93 ? 0.530 5.189 12.176 1.00 82.50 93 PHE A C 1
ATOM 720 O O . PHE A 1 93 ? 0.006 4.839 13.234 1.00 82.50 93 PHE A O 1
ATOM 727 N N . ARG A 1 94 ? 1.830 5.504 12.097 1.00 82.56 94 ARG A N 1
ATOM 728 C CA . ARG A 1 94 ? 2.709 5.573 13.273 1.00 82.56 94 ARG A CA 1
ATOM 729 C C . ARG A 1 94 ? 2.308 6.715 14.206 1.00 82.56 94 ARG A C 1
ATOM 731 O O . ARG A 1 94 ? 2.225 6.502 15.410 1.00 82.56 94 ARG A O 1
ATOM 738 N N . MET A 1 95 ? 2.044 7.901 13.659 1.00 82.88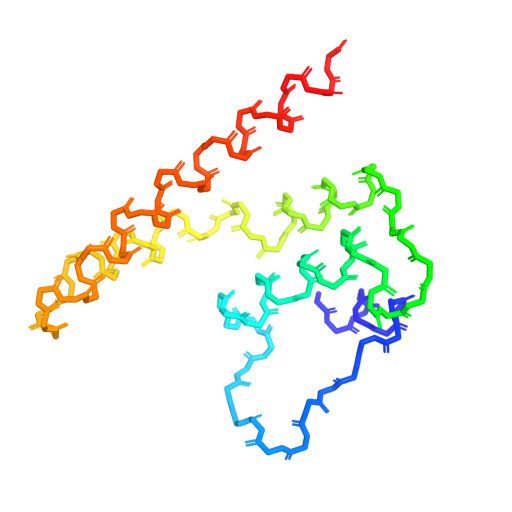 95 MET A N 1
ATOM 739 C CA . MET A 1 95 ? 1.638 9.084 14.427 1.00 82.88 95 MET A CA 1
ATOM 740 C C . MET A 1 95 ? 0.251 8.926 15.057 1.00 82.88 95 MET A C 1
ATOM 742 O O . MET A 1 95 ? 0.037 9.394 16.166 1.00 82.88 95 MET A O 1
ATOM 746 N N . SER A 1 96 ? -0.678 8.248 14.379 1.00 70.62 96 SER A N 1
ATOM 747 C CA . SER A 1 96 ? -2.031 7.996 14.894 1.00 70.62 96 SER A CA 1
ATOM 748 C C . SER A 1 96 ? -2.096 6.917 15.986 1.00 70.62 96 SER A C 1
ATOM 750 O O . SER A 1 96 ? -3.157 6.736 16.585 1.00 70.62 96 SER A O 1
ATOM 752 N N . ALA A 1 97 ? -1.017 6.160 16.204 1.00 60.09 97 ALA A N 1
ATOM 753 C CA . ALA A 1 97 ? -0.936 5.120 17.230 1.00 60.09 97 ALA A CA 1
ATOM 754 C C . ALA A 1 97 ? -0.324 5.611 18.560 1.00 60.09 97 ALA A C 1
ATOM 756 O O . ALA A 1 97 ? -0.300 4.838 19.521 1.00 60.09 97 ALA A O 1
ATOM 757 N N . GLY A 1 98 ? 0.190 6.848 18.598 1.00 48.06 98 GLY A N 1
ATOM 758 C CA . GLY A 1 98 ? 0.670 7.535 19.805 1.00 48.06 98 GLY A CA 1
ATOM 759 C C . GLY A 1 98 ? -0.391 8.448 20.402 1.00 48.06 98 GLY A C 1
ATOM 760 O O . GLY A 1 98 ? -0.371 8.597 21.643 1.00 48.06 98 GLY A O 1
#

pLDDT: mean 78.05, std 13.83, range [48.06, 91.06]

Radius of gyration: 14.32 Å; chains: 1; bounding box: 34×24×40 Å

Secondary structure (DSSP, 8-state):
-HHHHHHTT----TT--S-TTSHHHHHHHHHHHHHTTTSSPPPHHHHHHHHHHHTTTTHHHHHHHHHT-SSHHHHHHHHHHHHHHHHHHHHHHHHTT-

Foldseek 3Di:
DVVVCVVLVNDDDPPDPDPCLPPVNLVVVLVCLCVVVSHRNHDPVVSLVSCVVRPLPCVLVVLVVQLVDPPDPVSVVVSVVSNVVSVVVVVVSVVVVD

Sequence (98 aa):
LRGDMAALRISRAPNVFEPEDNIASLLEMMAGMITGRFGEPVSLQRQTEFFNKHIAPWAPHFFTDLEGAESSVFYASVGAAGKAFIEIEREAFRMSAG